Protein AF-A0A392QKQ8-F1 (afdb_monomer_lite)

Radius of gyration: 13.97 Å; chains: 1; bounding box: 35×24×36 Å

Structure (mmCIF, N/CA/C/O backbone):
data_AF-A0A392QKQ8-F1
#
_entry.id   AF-A0A392QKQ8-F1
#
loop_
_atom_site.group_PDB
_atom_site.id
_atom_site.type_symbol
_atom_site.label_atom_id
_atom_site.label_alt_id
_atom_site.label_comp_id
_atom_site.label_asym_id
_atom_site.label_entity_id
_atom_site.label_seq_id
_atom_site.pdbx_PDB_ins_code
_atom_site.Cartn_x
_atom_site.Cartn_y
_atom_site.Cartn_z
_atom_site.occupancy
_atom_site.B_iso_or_equiv
_atom_site.auth_seq_id
_atom_site.auth_comp_id
_atom_site.auth_asym_id
_atom_site.auth_atom_id
_atom_site.pdbx_PDB_model_num
ATOM 1 N N . VAL A 1 1 ? 10.301 -13.387 -0.727 1.00 86.38 1 VAL A N 1
ATOM 2 C CA . VAL A 1 1 ? 9.781 -12.050 -1.089 1.00 86.38 1 VAL A CA 1
ATOM 3 C C . VAL A 1 1 ? 8.428 -12.150 -1.779 1.00 86.38 1 VAL A C 1
ATOM 5 O O . VAL A 1 1 ? 7.441 -11.802 -1.158 1.00 86.38 1 VAL A O 1
ATOM 8 N N . GLU A 1 2 ? 8.332 -12.682 -3.004 1.00 87.38 2 GLU A N 1
ATOM 9 C CA . GLU A 1 2 ? 7.043 -12.810 -3.725 1.00 87.38 2 GLU A CA 1
ATOM 10 C C . GLU A 1 2 ? 5.983 -13.652 -2.989 1.00 87.38 2 GLU A C 1
ATOM 12 O O . GLU A 1 2 ? 4.807 -13.300 -2.981 1.00 87.38 2 GLU A O 1
ATOM 17 N N . SER A 1 3 ? 6.387 -14.757 -2.349 1.00 89.75 3 SER A N 1
ATOM 18 C CA . SER A 1 3 ? 5.512 -15.532 -1.452 1.00 89.75 3 SER A CA 1
ATOM 19 C C . SER A 1 3 ? 5.037 -14.689 -0.273 1.00 89.75 3 SER A C 1
ATOM 21 O O . SER A 1 3 ? 3.851 -14.633 0.019 1.00 89.75 3 SER A O 1
ATOM 23 N N . ASP A 1 4 ? 5.968 -13.964 0.341 1.00 94.19 4 ASP A N 1
ATOM 24 C CA . ASP A 1 4 ? 5.735 -13.208 1.568 1.00 94.19 4 ASP A CA 1
ATOM 25 C C . ASP A 1 4 ? 4.776 -12.035 1.316 1.00 94.19 4 ASP A C 1
ATOM 27 O O . ASP A 1 4 ? 3.934 -11.746 2.158 1.00 94.19 4 ASP A O 1
ATOM 31 N N . ILE A 1 5 ? 4.835 -11.413 0.131 1.00 93.06 5 ILE A N 1
ATOM 32 C CA . ILE A 1 5 ? 3.873 -10.386 -0.307 1.00 93.06 5 ILE A CA 1
ATOM 33 C C . ILE A 1 5 ? 2.457 -10.965 -0.406 1.00 93.06 5 ILE A C 1
ATOM 35 O O . ILE A 1 5 ? 1.492 -10.307 -0.026 1.00 93.06 5 ILE A O 1
ATOM 39 N N . ARG A 1 6 ? 2.310 -12.192 -0.922 1.00 91.44 6 ARG A N 1
ATOM 40 C CA . ARG A 1 6 ? 0.993 -12.838 -1.080 1.00 91.44 6 ARG A CA 1
ATOM 41 C C . ARG A 1 6 ? 0.390 -13.255 0.255 1.00 91.44 6 ARG A C 1
ATOM 43 O O . ARG A 1 6 ? -0.831 -13.196 0.415 1.00 91.44 6 ARG A O 1
ATOM 50 N N . ASP A 1 7 ? 1.249 -13.665 1.180 1.00 94.75 7 ASP A N 1
ATOM 51 C CA . ASP A 1 7 ? 0.857 -14.160 2.495 1.00 94.75 7 ASP A CA 1
ATOM 52 C C . ASP A 1 7 ? 0.650 -13.024 3.511 1.00 94.75 7 ASP A C 1
ATOM 54 O O . ASP A 1 7 ? -0.050 -13.213 4.509 1.00 94.75 7 ASP A O 1
ATOM 58 N N . LEU A 1 8 ? 1.205 -11.831 3.261 1.00 96.25 8 LEU A N 1
ATOM 59 C CA . LEU A 1 8 ? 1.006 -10.666 4.117 1.00 96.25 8 LEU A CA 1
ATOM 60 C C . LEU A 1 8 ? -0.460 -10.210 4.080 1.00 96.25 8 LEU A C 1
ATOM 62 O O . LEU A 1 8 ? -1.040 -9.958 3.024 1.00 96.25 8 LEU A O 1
ATOM 66 N N . LYS A 1 9 ? -1.059 -10.088 5.265 1.00 96.19 9 LYS A N 1
ATOM 67 C CA . LYS A 1 9 ? -2.430 -9.615 5.489 1.00 96.19 9 LYS A CA 1
ATOM 68 C C . LYS A 1 9 ? -2.433 -8.587 6.606 1.00 96.19 9 LYS A C 1
ATOM 70 O O . LYS A 1 9 ? -1.728 -8.777 7.593 1.00 96.19 9 LYS A O 1
ATOM 75 N N . GLN A 1 10 ? -3.242 -7.538 6.469 1.00 95.25 10 GLN A N 1
ATOM 76 C CA . GLN A 1 10 ? -3.363 -6.460 7.450 1.00 95.25 10 GLN A CA 1
ATOM 77 C C . GLN A 1 10 ? -3.762 -7.008 8.826 1.00 95.25 10 GLN A C 1
ATOM 79 O O . GLN A 1 10 ? -3.090 -6.707 9.809 1.00 95.25 10 GLN A O 1
ATOM 84 N N . ASN A 1 11 ? -4.761 -7.897 8.897 1.00 91.06 11 ASN A N 1
ATOM 85 C CA . ASN A 1 11 ? -5.198 -8.542 10.141 1.00 91.06 11 ASN A CA 1
ATOM 86 C C . ASN A 1 11 ? -5.352 -7.515 11.284 1.00 91.06 11 ASN A C 1
ATOM 88 O O . ASN A 1 11 ? -6.062 -6.528 11.139 1.00 91.06 11 ASN A O 1
ATOM 92 N N . ASN A 1 12 ? -4.648 -7.722 12.401 1.00 90.31 12 ASN A N 1
ATOM 93 C CA . ASN A 1 12 ? -4.690 -6.851 13.576 1.00 90.31 12 ASN A CA 1
ATOM 94 C C . ASN A 1 12 ? -3.660 -5.704 13.527 1.00 90.31 12 ASN A C 1
ATOM 96 O O . ASN A 1 12 ? -3.514 -4.992 14.519 1.00 90.31 12 ASN A O 1
ATOM 100 N N . MET A 1 13 ? -2.910 -5.548 12.430 1.00 96.12 13 MET A N 1
ATOM 101 C CA . MET A 1 13 ? -1.985 -4.426 12.265 1.00 96.12 13 MET A CA 1
ATOM 102 C C . MET A 1 13 ? -2.759 -3.143 11.998 1.00 96.12 13 MET A C 1
ATOM 104 O O . MET A 1 13 ? -3.774 -3.137 11.294 1.00 96.12 13 MET A O 1
ATOM 108 N N . THR A 1 14 ? -2.229 -2.034 12.499 1.00 96.38 14 THR A N 1
ATOM 109 C CA . THR A 1 14 ? -2.660 -0.715 12.038 1.00 96.38 14 THR A CA 1
ATOM 110 C C . THR A 1 14 ? -2.327 -0.524 10.560 1.00 96.38 14 THR A C 1
ATOM 112 O O . THR A 1 14 ? -1.423 -1.178 10.029 1.00 96.38 14 THR A O 1
ATOM 115 N N . ILE A 1 15 ? -3.007 0.405 9.883 1.00 96.12 15 ILE A N 1
ATOM 116 C CA . ILE A 1 15 ? -2.707 0.708 8.474 1.00 96.12 15 ILE A CA 1
ATOM 117 C C . ILE A 1 15 ? -1.245 1.140 8.301 1.00 96.12 15 ILE A C 1
ATOM 119 O O . ILE A 1 15 ? -0.597 0.725 7.344 1.00 96.12 15 ILE A O 1
ATOM 123 N N . THR A 1 16 ? -0.690 1.901 9.247 1.00 96.62 16 THR A N 1
ATOM 124 C CA . THR A 1 16 ? 0.720 2.324 9.220 1.00 96.62 16 THR A CA 1
ATOM 125 C C . THR A 1 16 ? 1.690 1.146 9.325 1.00 96.62 16 THR A C 1
ATOM 127 O O . THR A 1 16 ? 2.658 1.079 8.565 1.00 96.62 16 THR A O 1
ATOM 130 N N . GLU A 1 17 ? 1.456 0.215 10.254 1.00 97.75 17 GLU A N 1
ATOM 131 C CA . GLU A 1 17 ? 2.301 -0.978 10.428 1.00 97.75 17 GLU A CA 1
ATOM 132 C C . GLU A 1 17 ? 2.223 -1.884 9.201 1.00 97.75 17 GLU A C 1
ATOM 134 O O . GLU A 1 17 ? 3.250 -2.310 8.670 1.00 97.75 17 GLU A O 1
ATOM 139 N N . PHE A 1 18 ? 1.005 -2.121 8.713 1.00 97.25 18 PHE A N 1
ATOM 140 C CA . PHE A 1 18 ? 0.760 -2.924 7.526 1.00 97.25 18 PHE A CA 1
ATOM 141 C C . PHE A 1 18 ? 1.413 -2.318 6.276 1.00 97.25 18 PHE A C 1
ATOM 143 O O . PHE A 1 18 ? 2.118 -3.022 5.552 1.00 97.25 18 PHE A O 1
ATOM 150 N N . TYR A 1 19 ? 1.244 -1.011 6.045 1.00 96.81 19 TYR A N 1
ATOM 151 C CA . TYR A 1 19 ? 1.865 -0.323 4.913 1.00 96.81 19 TYR A CA 1
ATOM 152 C C . TYR A 1 19 ? 3.391 -0.387 4.992 1.00 96.81 19 TYR A C 1
ATOM 154 O O . TYR A 1 19 ? 4.049 -0.702 4.006 1.00 96.81 19 TYR A O 1
ATOM 162 N N . SER A 1 20 ? 3.956 -0.185 6.186 1.00 97.38 20 SER A N 1
ATOM 163 C CA . SER A 1 20 ? 5.403 -0.292 6.403 1.00 97.38 20 SER A CA 1
ATOM 164 C C . SER A 1 2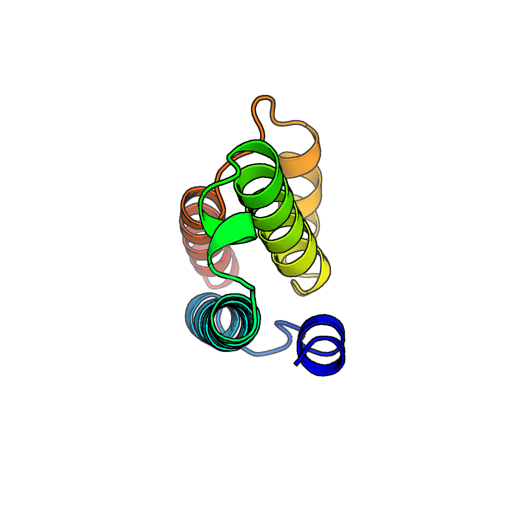0 ? 5.926 -1.698 6.079 1.00 97.38 20 SER A C 1
ATOM 166 O O . SER A 1 20 ? 6.981 -1.838 5.461 1.00 97.38 20 SER A O 1
ATOM 168 N N . ALA A 1 21 ? 5.187 -2.750 6.453 1.00 97.38 21 ALA A N 1
ATOM 169 C CA . ALA A 1 21 ? 5.530 -4.131 6.116 1.00 97.38 21 ALA A CA 1
ATOM 170 C C . ALA A 1 21 ? 5.473 -4.402 4.600 1.00 97.38 21 ALA A C 1
ATOM 172 O O . ALA A 1 21 ? 6.394 -5.019 4.063 1.00 97.38 21 ALA A O 1
ATOM 173 N N . MET A 1 22 ? 4.442 -3.907 3.906 1.00 96.81 22 MET A N 1
ATOM 174 C CA . MET A 1 22 ? 4.314 -4.020 2.446 1.00 96.81 22 MET A CA 1
ATOM 175 C C . MET A 1 22 ? 5.452 -3.299 1.716 1.00 96.81 22 MET A C 1
ATOM 177 O O . MET A 1 22 ? 6.121 -3.909 0.883 1.00 96.81 22 MET A O 1
ATOM 181 N N . THR A 1 23 ? 5.741 -2.046 2.080 1.00 96.69 23 THR A N 1
ATOM 182 C CA . THR A 1 23 ? 6.823 -1.256 1.472 1.00 96.69 23 THR A CA 1
ATOM 183 C C . THR A 1 23 ? 8.178 -1.933 1.640 1.00 96.69 23 THR A C 1
ATOM 185 O O . THR A 1 23 ? 8.920 -2.055 0.672 1.00 96.69 23 THR A O 1
ATOM 188 N N . ASN A 1 24 ? 8.468 -2.494 2.819 1.00 97.06 24 ASN A N 1
ATOM 189 C CA . ASN A 1 24 ? 9.707 -3.246 3.039 1.00 97.06 24 ASN A CA 1
ATOM 190 C C . ASN A 1 24 ? 9.854 -4.462 2.105 1.00 97.06 24 ASN A C 1
ATOM 192 O O . ASN A 1 24 ? 10.976 -4.838 1.756 1.00 97.06 24 ASN A O 1
ATOM 196 N N . LEU A 1 25 ? 8.753 -5.120 1.729 1.00 97.12 25 LEU A N 1
ATOM 197 C CA . LEU A 1 25 ? 8.778 -6.239 0.785 1.00 97.12 25 LEU A CA 1
ATOM 198 C C . LEU A 1 25 ? 8.905 -5.754 -0.662 1.00 97.12 25 LEU A C 1
ATOM 200 O O . LEU A 1 25 ? 9.693 -6.315 -1.422 1.00 97.12 25 LEU A O 1
ATOM 204 N N . TRP A 1 26 ? 8.184 -4.699 -1.038 1.00 96.69 26 TRP A N 1
ATOM 205 C CA . TRP A 1 26 ? 8.300 -4.084 -2.360 1.00 96.69 26 TRP A CA 1
ATOM 206 C C . TRP A 1 26 ? 9.701 -3.544 -2.626 1.00 96.69 26 TRP A C 1
ATOM 208 O O . TRP A 1 26 ? 10.256 -3.790 -3.695 1.00 96.69 26 TRP A O 1
ATOM 218 N N . ASP A 1 27 ? 10.323 -2.903 -1.639 1.00 95.62 27 ASP A N 1
ATOM 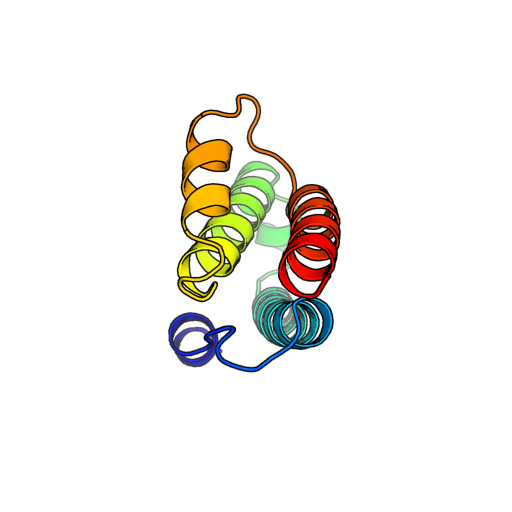219 C CA . ASP A 1 27 ? 11.694 -2.413 -1.750 1.00 95.62 27 ASP A CA 1
ATOM 220 C C . ASP A 1 27 ? 12.678 -3.558 -2.012 1.00 95.62 27 ASP A C 1
ATOM 222 O O . ASP A 1 27 ? 13.587 -3.419 -2.829 1.00 95.62 27 ASP A O 1
ATOM 226 N N . GLN A 1 28 ? 12.472 -4.730 -1.402 1.00 95.56 28 GLN A N 1
ATOM 227 C CA . GLN A 1 28 ? 13.280 -5.917 -1.700 1.00 95.56 28 GLN A CA 1
ATOM 228 C C . GLN A 1 28 ? 13.101 -6.395 -3.145 1.00 95.56 28 GLN A C 1
ATOM 230 O O . GLN A 1 28 ? 14.091 -6.756 -3.781 1.00 95.56 28 GLN A O 1
ATOM 235 N N . VAL A 1 29 ? 11.878 -6.360 -3.688 1.00 92.81 29 VAL A N 1
ATOM 236 C CA . VAL A 1 29 ? 11.637 -6.662 -5.110 1.00 92.81 29 VAL A CA 1
ATOM 237 C C . VAL A 1 29 ? 12.383 -5.661 -5.987 1.00 92.81 29 VAL A C 1
ATOM 239 O O . VAL A 1 29 ? 13.165 -6.062 -6.847 1.00 92.81 29 VAL A O 1
ATOM 242 N N . VAL A 1 30 ? 12.239 -4.362 -5.713 1.00 92.81 30 VAL A N 1
ATOM 243 C CA . VAL A 1 30 ? 12.923 -3.295 -6.455 1.00 92.81 30 VAL A CA 1
ATOM 244 C C . VAL A 1 30 ? 14.442 -3.453 -6.387 1.00 92.81 30 VAL A C 1
ATOM 246 O O . VAL A 1 30 ? 15.130 -3.217 -7.379 1.00 92.81 30 VAL A O 1
ATOM 249 N N . LEU A 1 31 ? 15.008 -3.881 -5.260 1.00 93.19 31 LEU A N 1
ATOM 250 C CA . LEU A 1 31 ? 16.446 -4.140 -5.140 1.00 93.19 31 LEU A CA 1
ATOM 251 C C . LEU A 1 31 ? 16.922 -5.292 -6.038 1.00 93.19 31 LEU A C 1
ATOM 253 O O . LEU A 1 31 ? 18.051 -5.244 -6.523 1.00 93.19 31 LEU A O 1
ATOM 257 N N . MET A 1 32 ? 16.072 -6.288 -6.292 1.00 91.69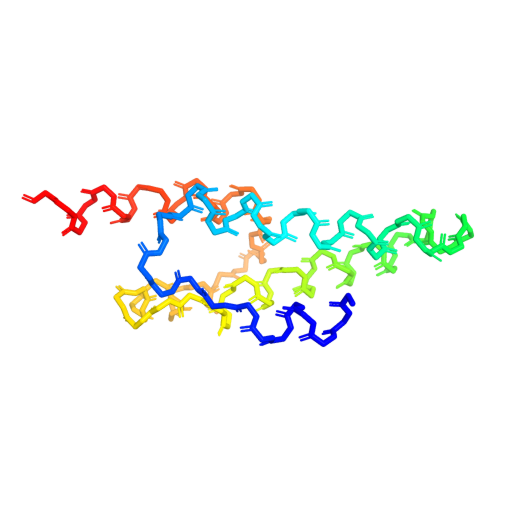 32 MET A N 1
ATOM 258 C CA . MET A 1 32 ? 16.382 -7.446 -7.140 1.00 91.69 32 MET A CA 1
ATOM 259 C C . MET A 1 32 ? 16.150 -7.191 -8.639 1.00 91.69 32 MET A C 1
ATOM 261 O O . MET A 1 32 ? 16.642 -7.948 -9.476 1.00 91.69 32 MET A O 1
ATOM 265 N N . GLU A 1 33 ? 15.419 -6.137 -9.000 1.00 91.81 33 GLU A N 1
ATOM 266 C CA . GLU A 1 33 ? 15.148 -5.774 -10.393 1.00 91.81 33 GLU A CA 1
ATOM 267 C C . GLU A 1 33 ? 16.383 -5.230 -11.128 1.00 91.81 33 GLU A C 1
ATOM 269 O O . GLU A 1 33 ? 17.144 -4.405 -10.606 1.00 91.81 33 GLU A O 1
ATOM 274 N N . SER A 1 34 ? 16.516 -5.601 -12.406 1.00 93.00 34 SER A N 1
ATOM 275 C CA . SER A 1 34 ? 17.526 -5.038 -13.309 1.00 93.00 34 SER A CA 1
ATOM 276 C C . SER A 1 34 ? 17.334 -3.529 -13.497 1.00 93.00 34 SER A C 1
ATOM 278 O O . SER A 1 34 ? 16.203 -3.051 -13.629 1.00 93.00 34 SER A O 1
ATOM 280 N N . SER A 1 35 ? 18.433 -2.782 -13.587 1.00 91.44 35 SER A N 1
ATOM 281 C CA . SER A 1 35 ? 18.440 -1.331 -13.826 1.00 91.44 35 SER A CA 1
ATOM 282 C C . SER A 1 35 ? 17.675 -0.902 -15.082 1.00 91.44 35 SER A C 1
ATOM 284 O O . SER A 1 35 ? 17.060 0.161 -15.103 1.00 91.44 35 SER A O 1
ATOM 286 N N . GLU A 1 36 ? 17.682 -1.743 -16.110 1.00 92.50 36 GLU A N 1
ATOM 287 C CA . GLU A 1 36 ? 17.053 -1.533 -17.408 1.00 92.50 36 GLU A CA 1
ATOM 288 C C . GLU A 1 36 ? 15.529 -1.469 -17.282 1.00 92.50 36 GLU A C 1
ATOM 290 O O . GLU A 1 36 ? 14.893 -0.641 -17.925 1.00 92.50 36 GLU A O 1
ATOM 295 N N . LEU A 1 37 ? 14.937 -2.293 -16.412 1.00 91.12 37 LEU A N 1
ATOM 296 C CA . LEU A 1 37 ? 13.492 -2.292 -16.172 1.00 91.12 37 LEU A CA 1
ATOM 297 C C . LEU A 1 37 ? 13.040 -1.057 -15.387 1.00 91.12 37 LEU A C 1
ATOM 299 O O . LEU A 1 37 ? 11.972 -0.511 -15.658 1.00 91.12 37 LEU A O 1
ATOM 303 N N . LYS A 1 38 ? 13.875 -0.556 -14.470 1.00 88.12 38 LYS A N 1
ATOM 304 C CA . LYS A 1 38 ? 13.552 0.598 -13.612 1.00 88.12 38 LYS A CA 1
ATOM 305 C C . LYS A 1 38 ? 13.356 1.901 -14.386 1.00 88.12 38 LYS A C 1
ATOM 307 O O . LYS A 1 38 ? 12.691 2.802 -13.887 1.00 88.12 38 LYS A O 1
ATOM 312 N N . VAL A 1 39 ? 13.921 2.008 -15.589 1.00 91.56 39 VAL A N 1
ATOM 313 C CA . VAL A 1 39 ? 13.774 3.190 -16.456 1.00 91.56 39 VAL A CA 1
ATOM 314 C C . VAL A 1 39 ? 12.647 3.047 -17.483 1.00 91.56 39 VAL A C 1
ATOM 316 O O . VAL A 1 39 ? 12.281 4.021 -18.144 1.00 91.56 39 VAL A O 1
ATOM 319 N N . VAL A 1 40 ? 12.061 1.854 -17.626 1.00 95.31 40 VAL A N 1
ATOM 320 C CA . VAL A 1 40 ? 10.947 1.616 -18.549 1.00 95.31 40 VAL A CA 1
ATOM 321 C C . VAL A 1 40 ? 9.646 2.066 -17.888 1.00 95.31 40 VAL A C 1
ATOM 323 O O . VAL A 1 40 ? 9.077 1.366 -17.056 1.00 95.31 40 VAL A O 1
ATOM 326 N N . LYS A 1 41 ? 9.122 3.221 -18.311 1.00 93.00 41 LYS A N 1
ATOM 327 C CA . LYS A 1 41 ? 7.908 3.827 -17.732 1.00 93.00 41 LYS A CA 1
ATOM 328 C C . LYS A 1 41 ? 6.694 2.889 -17.691 1.00 93.00 41 LYS A C 1
ATOM 330 O O . LYS A 1 41 ? 5.942 2.886 -16.725 1.00 93.00 41 LYS A O 1
ATOM 335 N N . ALA A 1 42 ? 6.482 2.099 -18.744 1.00 92.94 42 ALA A N 1
ATOM 336 C CA . ALA A 1 42 ? 5.369 1.149 -18.781 1.00 92.94 42 ALA A CA 1
ATOM 337 C C . ALA A 1 42 ? 5.509 0.064 -17.699 1.00 92.94 42 ALA A C 1
ATOM 339 O O . ALA A 1 42 ? 4.520 -0.308 -17.076 1.00 92.94 42 ALA A O 1
ATOM 340 N N . TYR A 1 43 ? 6.739 -0.388 -17.441 1.00 93.44 43 TYR A N 1
ATOM 341 C CA . TYR A 1 43 ? 7.040 -1.354 -16.390 1.00 93.44 43 TYR A CA 1
ATOM 342 C C . TYR A 1 43 ? 6.839 -0.740 -15.003 1.00 93.44 43 TYR A C 1
ATOM 344 O O . TYR A 1 43 ? 6.148 -1.325 -14.177 1.00 93.44 43 TYR A O 1
ATOM 352 N N . THR A 1 44 ? 7.365 0.466 -14.762 1.00 92.00 44 THR A N 1
ATOM 353 C CA . THR A 1 44 ? 7.193 1.144 -13.467 1.00 92.00 44 THR A CA 1
ATOM 354 C C . THR A 1 44 ? 5.726 1.434 -13.170 1.00 92.00 44 THR A C 1
ATOM 356 O O . THR A 1 44 ? 5.286 1.210 -12.051 1.00 92.00 44 THR A O 1
ATOM 359 N N . ASN A 1 45 ? 4.950 1.863 -14.170 1.00 91.50 45 ASN A N 1
ATOM 360 C CA . ASN A 1 45 ? 3.511 2.074 -14.014 1.00 91.50 45 ASN A CA 1
ATOM 361 C C . ASN A 1 45 ? 2.786 0.769 -13.674 1.00 91.50 45 ASN A C 1
ATOM 363 O O . ASN A 1 45 ? 1.991 0.737 -12.742 1.00 91.50 45 ASN A O 1
ATOM 367 N N . HIS A 1 46 ? 3.090 -0.309 -14.400 1.00 91.62 46 HIS A N 1
ATOM 368 C CA . HIS A 1 46 ? 2.497 -1.611 -14.123 1.00 91.62 46 HIS A CA 1
ATOM 369 C C . HIS A 1 46 ? 2.838 -2.100 -12.709 1.00 91.62 46 HIS A C 1
ATOM 371 O O . HIS A 1 46 ? 1.972 -2.626 -12.019 1.00 91.62 46 HIS A O 1
ATOM 377 N N . ARG A 1 47 ? 4.076 -1.890 -12.248 1.00 92.56 47 ARG A N 1
ATOM 378 C CA . ARG A 1 47 ? 4.501 -2.242 -10.888 1.00 92.56 47 ARG A CA 1
ATOM 379 C C . ARG A 1 47 ? 3.735 -1.456 -9.819 1.00 92.56 47 ARG A C 1
ATOM 381 O O . ARG A 1 47 ? 3.266 -2.061 -8.863 1.00 92.56 47 ARG A O 1
ATOM 388 N N . GLU A 1 48 ? 3.549 -0.148 -9.996 1.00 91.81 48 GLU A N 1
ATOM 389 C CA . GLU A 1 48 ? 2.732 0.675 -9.086 1.00 91.81 48 GLU A CA 1
ATOM 390 C C . GLU A 1 48 ? 1.267 0.206 -9.040 1.00 91.81 48 GLU A C 1
ATOM 392 O O . GLU A 1 48 ? 0.673 0.100 -7.967 1.00 91.81 48 GLU A O 1
ATOM 397 N N . GLU A 1 49 ? 0.687 -0.149 -10.190 1.00 90.62 49 GLU A N 1
ATOM 398 C CA . GLU A 1 49 ? -0.655 -0.742 -10.250 1.00 90.62 49 GLU A CA 1
ATOM 399 C C . GLU A 1 49 ? -0.715 -2.088 -9.507 1.00 90.62 49 GLU A C 1
ATOM 401 O O . GLU A 1 49 ? -1.680 -2.356 -8.788 1.00 90.62 49 GLU A O 1
ATOM 406 N N . GLN A 1 50 ? 0.322 -2.927 -9.627 1.00 92.31 50 GLN A N 1
ATOM 407 C CA . GLN A 1 50 ? 0.417 -4.180 -8.871 1.00 92.31 50 GLN A CA 1
ATOM 408 C C . GLN A 1 50 ? 0.518 -3.937 -7.362 1.00 92.31 50 GLN A C 1
ATOM 410 O O . GLN A 1 50 ? -0.173 -4.617 -6.604 1.00 92.31 50 GLN A O 1
ATOM 415 N N . HIS A 1 51 ? 1.314 -2.960 -6.917 1.00 94.44 51 HIS A N 1
ATOM 416 C CA . HIS A 1 51 ? 1.401 -2.588 -5.502 1.00 94.44 51 HIS A CA 1
ATOM 417 C C . HIS A 1 51 ? 0.032 -2.182 -4.950 1.00 94.44 51 HIS A C 1
ATOM 419 O O . HIS A 1 51 ? -0.375 -2.649 -3.885 1.00 94.44 51 HIS A O 1
ATOM 425 N N . LEU A 1 52 ? -0.732 -1.390 -5.706 1.00 91.94 52 LEU A N 1
ATOM 426 C CA . LEU A 1 52 ? -2.085 -1.020 -5.307 1.00 91.94 52 LEU A CA 1
ATOM 427 C C . LEU A 1 52 ? -2.992 -2.248 -5.148 1.00 91.94 52 LEU A C 1
ATOM 429 O O . LEU A 1 52 ? -3.661 -2.395 -4.127 1.00 91.94 52 LEU A O 1
ATOM 433 N N . VAL A 1 53 ? -3.007 -3.152 -6.131 1.00 90.62 53 VAL A N 1
ATOM 434 C CA . VAL A 1 53 ? -3.827 -4.372 -6.062 1.00 90.62 53 VAL A CA 1
ATOM 435 C C . VAL A 1 53 ? -3.429 -5.236 -4.865 1.00 90.62 53 VAL A C 1
ATOM 437 O O . VAL A 1 53 ? -4.300 -5.702 -4.131 1.00 90.62 53 VAL A O 1
ATOM 440 N N . GLN A 1 54 ? -2.130 -5.428 -4.636 1.00 93.88 54 GLN A N 1
ATOM 441 C CA . GLN A 1 54 ? -1.620 -6.213 -3.512 1.00 93.88 54 GLN A CA 1
ATOM 442 C C . GLN A 1 54 ? -2.022 -5.599 -2.168 1.00 93.88 54 GLN A C 1
ATOM 444 O O . GLN A 1 54 ? -2.510 -6.325 -1.303 1.00 93.88 54 GLN A O 1
ATOM 449 N N . LEU A 1 55 ? -1.890 -4.275 -2.015 1.00 93.88 55 LEU A N 1
ATOM 450 C CA . LEU A 1 55 ? -2.319 -3.549 -0.819 1.00 93.88 55 LEU A CA 1
ATOM 451 C C . LEU A 1 55 ? -3.798 -3.820 -0.531 1.00 93.88 55 LEU A C 1
ATOM 453 O O . LEU A 1 55 ? -4.140 -4.275 0.556 1.00 93.88 55 LEU A O 1
ATOM 457 N N . LEU A 1 56 ? -4.667 -3.610 -1.524 1.00 91.56 56 LEU A N 1
ATOM 458 C CA . LEU A 1 56 ? -6.115 -3.761 -1.369 1.00 91.56 56 LEU A CA 1
ATOM 459 C C . LEU A 1 56 ? -6.533 -5.205 -1.081 1.00 91.56 56 LEU A C 1
ATOM 461 O O . LEU A 1 56 ? -7.406 -5.440 -0.250 1.00 91.56 56 LEU A O 1
ATOM 465 N N . MET A 1 57 ? -5.907 -6.187 -1.726 1.00 91.06 57 MET A N 1
ATOM 466 C CA . MET A 1 57 ? -6.212 -7.609 -1.517 1.00 91.06 57 MET A CA 1
ATOM 467 C C . MET A 1 57 ? -5.749 -8.147 -0.158 1.00 91.06 57 MET A C 1
ATOM 469 O O . MET A 1 57 ? -6.177 -9.227 0.266 1.00 91.06 57 MET A O 1
ATOM 473 N N . ALA A 1 58 ? -4.848 -7.433 0.510 1.00 94.62 58 ALA A N 1
ATOM 474 C CA . ALA A 1 58 ? -4.323 -7.799 1.815 1.00 94.62 58 ALA A CA 1
ATOM 475 C C . ALA A 1 58 ? -4.999 -7.056 2.979 1.00 94.62 58 ALA A C 1
ATOM 477 O O . ALA A 1 58 ? -4.782 -7.444 4.127 1.00 94.62 58 ALA A O 1
ATOM 478 N N . LEU A 1 59 ? -5.847 -6.055 2.709 1.00 94.06 59 LEU A N 1
ATOM 479 C CA . LEU A 1 59 ? -6.667 -5.400 3.732 1.00 94.06 59 LEU A CA 1
ATOM 480 C C . LEU A 1 59 ? -7.665 -6.369 4.375 1.00 94.06 59 LEU A C 1
ATOM 482 O O . LEU A 1 59 ? -8.198 -7.261 3.708 1.00 94.06 59 LEU A O 1
ATOM 486 N N . GLY A 1 60 ? -7.927 -6.156 5.666 1.00 92.25 60 GLY A N 1
ATOM 487 C CA . GLY A 1 60 ? -8.958 -6.865 6.413 1.00 92.25 60 GLY A CA 1
ATOM 488 C C . GLY A 1 60 ? -10.376 -6.477 5.991 1.00 92.25 60 GLY A C 1
ATOM 489 O O . GLY A 1 60 ? -10.599 -5.506 5.259 1.00 92.25 60 GLY A O 1
ATOM 490 N N . ASP A 1 61 ? -11.347 -7.246 6.478 1.00 90.75 61 ASP A N 1
ATOM 491 C CA . ASP A 1 61 ? -12.747 -7.132 6.058 1.00 90.75 61 ASP A CA 1
ATOM 492 C C . ASP A 1 61 ? -13.406 -5.816 6.498 1.00 90.75 61 ASP A C 1
ATOM 494 O O . ASP A 1 61 ? -14.295 -5.313 5.812 1.00 90.75 61 ASP A O 1
ATOM 498 N N . ASP A 1 62 ? -12.885 -5.176 7.548 1.00 90.44 62 ASP A N 1
ATOM 499 C CA . ASP A 1 62 ? -13.313 -3.843 7.996 1.00 90.44 62 ASP A CA 1
ATOM 500 C C . ASP A 1 62 ? -13.175 -2.768 6.897 1.00 90.44 62 ASP A C 1
ATOM 502 O O . ASP A 1 62 ? -13.860 -1.746 6.925 1.00 90.44 62 ASP A O 1
ATOM 506 N N . PHE A 1 63 ? -12.336 -3.017 5.884 1.00 91.31 63 PHE A N 1
ATOM 507 C CA . PHE A 1 63 ? -12.116 -2.131 4.740 1.00 91.31 63 PHE A CA 1
ATOM 508 C C . PHE A 1 63 ? -12.820 -2.602 3.451 1.00 91.31 63 PHE A C 1
ATOM 510 O O . PHE A 1 63 ? -12.545 -2.073 2.373 1.00 91.31 63 PHE A O 1
ATOM 517 N N . GLU A 1 64 ? -13.747 -3.571 3.493 1.00 87.31 64 GLU A N 1
ATOM 518 C CA . GLU A 1 64 ? -14.524 -3.994 2.309 1.00 87.31 64 GLU A CA 1
ATOM 519 C C . GLU A 1 64 ? -15.241 -2.837 1.610 1.00 87.31 64 GLU A C 1
ATOM 521 O O . GLU A 1 64 ? -15.148 -2.696 0.386 1.00 87.31 64 GLU A O 1
ATOM 526 N N . GLY A 1 65 ? -15.901 -1.971 2.385 1.00 84.06 65 GLY A N 1
ATOM 527 C CA . GLY A 1 65 ? -16.577 -0.788 1.850 1.00 84.06 65 GLY A CA 1
ATOM 528 C C . GLY A 1 65 ? -15.611 0.152 1.127 1.00 84.06 65 GLY A C 1
ATOM 529 O O . GLY A 1 65 ? -15.935 0.688 0.067 1.00 84.06 65 GLY A O 1
ATOM 530 N N . PHE A 1 66 ? -14.390 0.279 1.648 1.00 85.88 66 PHE A N 1
ATOM 531 C CA . PHE A 1 66 ? -13.330 1.071 1.038 1.00 85.88 66 PHE A CA 1
ATOM 532 C C . PHE A 1 66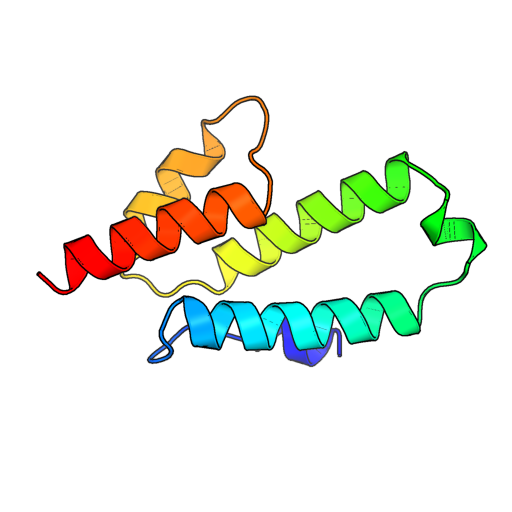 ? -12.846 0.458 -0.286 1.00 85.88 66 PHE A C 1
ATOM 534 O O . PHE A 1 66 ? -12.774 1.158 -1.298 1.00 85.88 66 PHE A O 1
ATOM 541 N N . ARG A 1 67 ? -12.610 -0.865 -0.323 1.00 86.19 67 ARG A N 1
ATOM 542 C CA . ARG A 1 67 ? -12.206 -1.602 -1.539 1.00 86.19 67 ARG A CA 1
ATOM 543 C C . ARG A 1 67 ? -13.189 -1.388 -2.692 1.00 86.19 67 ARG A C 1
ATOM 545 O O . ARG A 1 67 ? -12.767 -1.121 -3.816 1.00 86.19 67 ARG A O 1
ATOM 552 N N . GLY A 1 68 ? -14.493 -1.443 -2.417 1.00 79.94 68 GLY A N 1
ATOM 553 C CA . GLY A 1 68 ? -15.536 -1.259 -3.432 1.00 79.94 68 GLY A CA 1
ATOM 554 C C . GLY A 1 68 ? -15.537 0.129 -4.085 1.00 79.94 68 GLY A C 1
ATOM 555 O O . GLY A 1 68 ? -15.793 0.252 -5.283 1.00 79.94 68 GLY A O 1
ATOM 556 N N . VAL A 1 69 ? -15.207 1.182 -3.333 1.00 80.38 69 VAL A N 1
ATOM 557 C CA . VAL A 1 69 ? -15.193 2.565 -3.843 1.00 80.38 69 VAL A CA 1
ATOM 558 C C . VAL A 1 69 ? -14.029 2.802 -4.806 1.00 80.38 69 VAL A C 1
ATOM 560 O O . VAL A 1 69 ? -14.164 3.574 -5.754 1.00 80.38 69 VAL A O 1
ATOM 563 N N . ILE A 1 70 ? -12.899 2.125 -4.605 1.00 78.88 70 ILE A N 1
ATOM 564 C CA . ILE A 1 70 ? -11.672 2.355 -5.379 1.00 78.88 70 ILE A CA 1
ATOM 565 C C . ILE A 1 70 ? -11.792 1.855 -6.812 1.00 78.88 70 ILE A C 1
ATOM 567 O O . ILE A 1 70 ? -11.370 2.552 -7.732 1.00 78.88 70 ILE A O 1
ATOM 571 N N . PHE A 1 71 ? -12.417 0.693 -7.022 1.00 70.88 71 PHE A N 1
ATOM 572 C CA . PHE A 1 71 ? -12.590 0.117 -8.361 1.00 70.88 71 PHE A CA 1
ATOM 573 C C . PHE A 1 71 ? -13.375 1.020 -9.323 1.00 70.88 71 PHE A C 1
ATOM 575 O O . PHE A 1 71 ? -13.260 0.873 -10.536 1.00 70.88 71 PHE A O 1
ATOM 582 N N . HIS A 1 72 ? -14.150 1.970 -8.796 1.00 77.94 72 HIS A N 1
ATOM 583 C CA . HIS A 1 72 ? -14.939 2.909 -9.589 1.00 77.94 72 HIS A CA 1
ATOM 584 C C . HIS A 1 72 ? -14.200 4.223 -9.897 1.00 77.94 72 HIS A C 1
ATOM 586 O O . HIS A 1 72 ? -14.754 5.088 -10.578 1.00 77.94 72 HIS A O 1
ATOM 592 N N . ARG A 1 73 ? -12.967 4.411 -9.404 1.00 82.12 73 ARG A N 1
ATOM 593 C CA . ARG A 1 73 ? -12.211 5.656 -9.586 1.00 82.12 73 ARG A CA 1
ATOM 594 C C . ARG A 1 73 ? -11.390 5.626 -10.869 1.00 82.12 73 ARG A C 1
ATOM 596 O O . ARG A 1 73 ? -10.560 4.745 -11.076 1.00 82.12 73 ARG A O 1
ATOM 603 N N . ILE A 1 74 ? -11.608 6.632 -11.713 1.00 77.94 74 ILE A N 1
ATOM 604 C CA . ILE A 1 74 ? -10.808 6.889 -12.911 1.00 77.94 74 ILE A CA 1
ATOM 605 C C . ILE A 1 74 ? -10.335 8.352 -12.850 1.00 77.94 74 ILE A C 1
ATOM 607 O O . ILE A 1 74 ? -11.184 9.247 -12.821 1.00 77.94 74 ILE A O 1
ATOM 611 N N . PRO A 1 75 ? -9.014 8.619 -12.845 1.00 80.06 75 PRO A N 1
ATOM 612 C CA . PRO A 1 75 ? -7.914 7.651 -12.920 1.00 80.06 75 PRO A CA 1
ATOM 613 C C . PRO A 1 75 ? -7.738 6.841 -11.625 1.00 80.06 75 PRO A C 1
ATOM 615 O O . PRO A 1 75 ? -8.215 7.236 -10.561 1.00 80.06 75 PRO A O 1
ATOM 618 N N . ILE A 1 76 ? -7.033 5.711 -11.732 1.00 80.12 76 ILE A N 1
ATOM 619 C CA . ILE A 1 76 ? -6.645 4.892 -10.579 1.00 80.12 76 ILE A CA 1
ATOM 620 C C . ILE A 1 76 ? -5.749 5.744 -9.655 1.00 80.12 76 ILE A C 1
ATOM 622 O O . ILE A 1 76 ? -4.814 6.383 -10.148 1.00 80.12 76 ILE A O 1
ATOM 626 N N . PRO A 1 77 ? -6.030 5.803 -8.341 1.00 87.88 77 PRO A N 1
ATOM 627 C CA . PRO A 1 77 ? -5.234 6.583 -7.396 1.00 87.88 77 PRO A CA 1
ATOM 628 C C . PRO A 1 77 ? -3.842 5.973 -7.172 1.00 87.88 77 PRO A C 1
ATOM 630 O O . PRO A 1 77 ? -3.637 4.776 -7.359 1.00 87.88 77 PRO A O 1
ATOM 633 N N . SER A 1 78 ? -2.883 6.791 -6.729 1.00 89.75 78 SER A N 1
ATOM 634 C CA . SER A 1 78 ? -1.572 6.293 -6.296 1.00 89.75 78 SER A CA 1
ATOM 635 C C . SER A 1 78 ? -1.666 5.545 -4.963 1.00 89.75 78 SER A C 1
ATOM 637 O O . SER A 1 78 ? -2.593 5.771 -4.179 1.00 89.75 78 SER A O 1
ATOM 639 N N . VAL A 1 79 ? -0.666 4.705 -4.677 1.00 91.75 79 VAL A N 1
ATOM 640 C CA . VAL A 1 79 ? -0.540 4.002 -3.389 1.00 91.75 79 VAL A CA 1
ATOM 641 C C . VAL A 1 79 ? -0.560 4.991 -2.219 1.00 91.75 79 VAL A C 1
ATOM 643 O O . VAL A 1 79 ? -1.362 4.826 -1.307 1.00 91.75 79 VAL A O 1
ATOM 646 N N . ASP A 1 80 ? 0.221 6.073 -2.278 1.00 91.38 80 ASP A N 1
ATOM 647 C CA . ASP A 1 80 ? 0.263 7.078 -1.204 1.00 91.38 80 ASP A CA 1
ATOM 6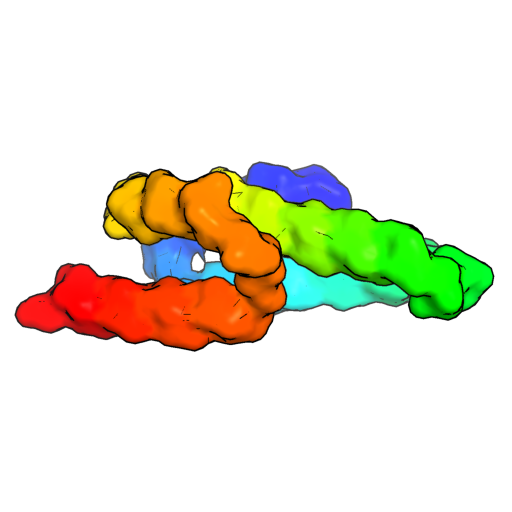48 C C . ASP A 1 80 ? -1.093 7.756 -0.961 1.00 91.38 80 ASP A C 1
ATOM 650 O O . ASP A 1 80 ? -1.508 7.938 0.185 1.00 91.38 80 ASP A O 1
ATOM 654 N N . SER A 1 81 ? -1.817 8.102 -2.034 1.00 90.81 81 SER A N 1
ATOM 655 C CA . SER A 1 81 ? -3.162 8.679 -1.914 1.00 90.81 81 SER A CA 1
ATOM 656 C C . SER A 1 81 ? -4.117 7.696 -1.241 1.00 90.81 81 SER A C 1
ATOM 658 O O . SER A 1 81 ? -4.925 8.089 -0.403 1.00 90.81 81 SER A O 1
ATOM 660 N N . MET A 1 82 ? -4.014 6.411 -1.582 1.00 90.56 82 MET A N 1
ATOM 661 C CA . MET A 1 82 ? -4.844 5.363 -0.995 1.00 90.56 82 MET A CA 1
ATOM 662 C C . MET A 1 82 ? -4.529 5.133 0.474 1.00 90.56 82 MET A C 1
ATOM 664 O O . MET A 1 82 ? -5.450 4.998 1.272 1.00 90.56 82 MET A O 1
ATOM 668 N N . VAL A 1 83 ? -3.252 5.140 0.849 1.00 93.56 83 VAL A N 1
ATOM 669 C CA . VAL A 1 83 ? -2.829 5.001 2.246 1.00 93.56 83 VAL A CA 1
ATOM 670 C C . VAL A 1 83 ? -3.338 6.169 3.087 1.00 93.56 83 VAL A C 1
ATOM 672 O O . VAL A 1 83 ? -3.850 5.944 4.180 1.00 93.56 83 VAL A O 1
ATOM 675 N N . ALA A 1 84 ? -3.281 7.402 2.577 1.00 93.44 84 ALA A N 1
ATOM 676 C CA . ALA A 1 84 ? -3.829 8.562 3.281 1.00 93.44 84 ALA A CA 1
ATOM 677 C C . ALA A 1 84 ? -5.335 8.413 3.568 1.00 93.44 84 ALA A C 1
ATOM 679 O O . ALA A 1 84 ? -5.800 8.714 4.668 1.00 93.44 84 ALA A O 1
ATOM 680 N N . GLU A 1 85 ? -6.094 7.908 2.599 1.00 92.81 85 GLU A N 1
ATOM 681 C CA . GLU A 1 85 ? -7.522 7.646 2.767 1.00 92.81 85 GLU A CA 1
ATOM 682 C C . GLU A 1 85 ? -7.803 6.456 3.701 1.00 92.81 85 GLU A C 1
ATOM 684 O O . GLU A 1 85 ? -8.715 6.534 4.523 1.00 92.81 85 GLU A O 1
ATOM 689 N N . LEU A 1 86 ? -6.995 5.392 3.643 1.00 93.75 86 LEU A N 1
ATOM 690 C CA . LEU A 1 86 ? -7.080 4.258 4.571 1.00 93.75 86 LEU A CA 1
ATOM 691 C C . LEU A 1 86 ? -6.830 4.684 6.019 1.00 93.75 86 LEU A C 1
ATOM 693 O O . LEU A 1 86 ? -7.520 4.214 6.917 1.00 93.75 86 LEU A O 1
ATOM 697 N N . LEU A 1 87 ? -5.881 5.591 6.258 1.00 95.19 87 LEU A N 1
ATOM 698 C CA . LEU A 1 87 ? -5.604 6.135 7.592 1.00 95.19 87 LEU A CA 1
ATOM 699 C C . LEU A 1 87 ? -6.787 6.951 8.136 1.00 95.19 87 LEU A C 1
ATOM 701 O O . LEU A 1 87 ? -7.126 6.858 9.321 1.00 95.19 87 LEU A O 1
ATOM 705 N N . ALA A 1 88 ? -7.437 7.737 7.274 1.00 93.69 88 ALA A N 1
ATOM 706 C CA . ALA A 1 88 ? -8.649 8.462 7.639 1.00 93.69 88 ALA A CA 1
ATOM 707 C C . ALA A 1 88 ? -9.796 7.494 7.974 1.00 93.69 88 ALA A C 1
ATOM 709 O O . ALA A 1 88 ? -10.492 7.682 8.973 1.00 93.69 88 ALA A O 1
ATOM 710 N N . GLU A 1 89 ? -9.954 6.434 7.181 1.00 93.00 89 GLU A N 1
ATOM 711 C CA . GLU A 1 89 ? -10.970 5.407 7.400 1.00 93.00 89 GLU A CA 1
ATOM 712 C C . GLU A 1 89 ? -10.713 4.599 8.678 1.00 93.00 89 GLU A C 1
ATOM 714 O O . GLU A 1 89 ? -11.625 4.397 9.477 1.00 93.00 89 GLU A O 1
ATOM 719 N N . GLU A 1 90 ? -9.465 4.216 8.942 1.00 94.62 90 GLU A N 1
ATOM 720 C CA . GLU A 1 90 ? -9.074 3.545 10.183 1.00 94.62 90 GLU A CA 1
ATOM 721 C C . GLU A 1 90 ? -9.399 4.408 11.412 1.00 94.62 90 GLU A C 1
ATOM 723 O O . GLU A 1 90 ? -9.912 3.907 12.414 1.00 94.62 90 GLU A O 1
ATOM 728 N N . THR A 1 91 ? -9.150 5.719 11.331 1.00 94.50 91 THR A N 1
ATOM 729 C CA . THR A 1 91 ? -9.502 6.667 12.399 1.00 94.50 91 THR A CA 1
ATOM 730 C C 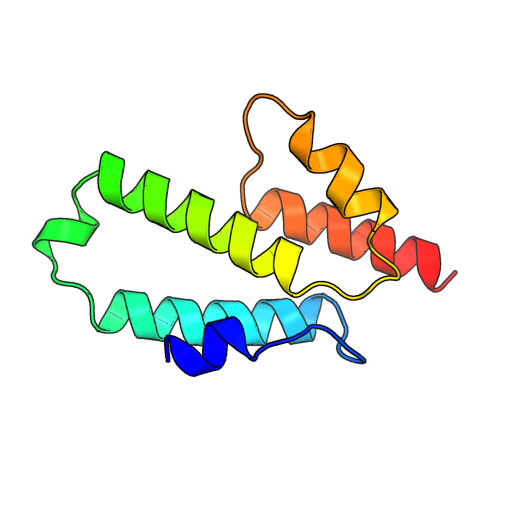. THR A 1 91 ? -11.017 6.733 12.605 1.00 94.50 91 THR A C 1
ATOM 732 O O . THR A 1 91 ? -11.483 6.738 13.746 1.00 94.50 91 THR A O 1
ATOM 735 N N . ARG A 1 92 ? -11.795 6.740 11.514 1.00 92.94 92 ARG A N 1
ATOM 736 C CA . ARG A 1 92 ? -13.265 6.743 11.541 1.00 92.94 92 ARG A CA 1
ATOM 737 C C . ARG A 1 92 ? -13.838 5.466 12.161 1.00 92.94 92 ARG A C 1
ATOM 739 O O . ARG A 1 92 ? -14.817 5.558 12.887 1.00 92.94 92 ARG A O 1
ATOM 746 N N . LEU A 1 93 ? -13.254 4.302 11.875 1.00 89.88 93 LEU A N 1
ATOM 747 C CA . LEU A 1 93 ? -13.699 3.003 12.402 1.00 89.88 93 LEU A CA 1
ATOM 748 C C . LEU A 1 93 ? -13.375 2.815 13.892 1.00 89.88 93 LEU A C 1
ATOM 750 O O . LEU A 1 93 ? -14.076 2.080 14.582 1.00 89.88 93 LEU A O 1
ATOM 754 N N . LYS A 1 94 ? -12.314 3.466 14.385 1.00 87.38 94 LYS A N 1
ATOM 755 C CA . LYS A 1 94 ? -11.893 3.422 15.797 1.00 87.38 94 LYS A CA 1
ATOM 756 C C . LYS A 1 94 ? -12.561 4.485 16.682 1.00 87.38 94 LYS A C 1
ATOM 758 O O . LYS A 1 94 ? -12.342 4.456 17.894 1.00 87.38 94 LYS A O 1
ATOM 763 N N . SER A 1 95 ? -13.304 5.424 16.090 1.00 78.69 95 SER A N 1
ATOM 764 C CA . SER A 1 95 ? -14.036 6.495 16.789 1.00 78.69 95 SER A CA 1
ATOM 765 C C . SER A 1 95 ? -15.449 6.056 17.154 1.00 78.69 95 SER A C 1
ATOM 767 O O . SER A 1 95 ? -15.885 6.400 18.274 1.00 78.69 95 SER A O 1
#

Sequence (95 aa):
VESDIRDLKQNNMTITEFYSAMTNLWDQVVLMESSELKVVKAYTNHREEQHLVQLLMALGDDFEGFRGVIFHRIPIPSVDSMVAELLAEETRLKS

Secondary structure (DSSP, 8-state):
-HHHHHH---TTS-HHHHHHHHHHHHHHHHHHS-HHHHT-HHHHHHHHHHHHHHHHHHS-GGGHHHHHHHTT-SSPPPHHHHHHHHHHHHHHHH-

Foldseek 3Di:
DVVCLQVAACPPPDLVRSVVVLVVVLVVVVVVDDPVLVPPPVSVVVSQVVSVVSSLVRYDPLCVVVSVVQVPDPPRDTPVVSSVVSNVSSVVVVD

Organism: NCBI:txid97028

pLDDT: mean 91.25, std 5.23, range [70.88, 97.75]